Protein AF-A0A9C9EMP3-F1 (afdb_monomer)

Foldseek 3Di:
DALLDDPAAFQQDLEAEAECPPPVPPVDDVVSNVVSSNRNHHQAHKYKYADPDPVCLVVVLVVVVVCCVVVNWPDWDPPDNITITRHHDDD

Structure (mmCIF, N/CA/C/O backbone):
data_AF-A0A9C9EMP3-F1
#
_entry.id   AF-A0A9C9EMP3-F1
#
loop_
_atom_site.group_PDB
_atom_site.id
_atom_site.type_symbol
_atom_site.label_atom_id
_atom_site.label_alt_id
_atom_site.label_comp_id
_atom_site.label_asym_id
_atom_site.label_entity_id
_atom_site.label_seq_id
_atom_site.pdbx_PDB_ins_code
_atom_site.Cartn_x
_atom_site.Cartn_y
_atom_site.Cartn_z
_atom_site.occupancy
_atom_site.B_iso_or_equiv
_atom_site.auth_seq_id
_atom_site.auth_comp_id
_atom_site.auth_asym_id
_atom_site.auth_atom_id
_atom_site.pdbx_PDB_model_num
ATOM 1 N N . MET A 1 1 ? -2.044 -14.409 -11.710 1.00 58.19 1 MET A N 1
ATOM 2 C CA . MET A 1 1 ? -2.638 -13.626 -10.605 1.00 58.19 1 MET A CA 1
ATOM 3 C C . MET A 1 1 ? -2.315 -12.164 -10.870 1.00 58.19 1 MET A C 1
ATOM 5 O O . MET A 1 1 ? -1.155 -11.879 -11.132 1.00 58.19 1 MET A O 1
ATOM 9 N N . ASN A 1 2 ? -3.314 -11.279 -10.913 1.00 69.69 2 ASN A N 1
ATOM 10 C CA . ASN A 1 2 ? -3.120 -9.853 -11.183 1.00 69.69 2 ASN A CA 1
ATOM 11 C C . ASN A 1 2 ? -3.145 -9.096 -9.851 1.00 69.69 2 ASN A C 1
ATOM 13 O O . ASN A 1 2 ? -4.180 -9.051 -9.197 1.00 69.69 2 ASN A O 1
ATOM 17 N N . ALA A 1 3 ? -2.018 -8.515 -9.444 1.00 70.94 3 ALA A N 1
ATOM 18 C CA . ALA A 1 3 ? -1.933 -7.783 -8.181 1.00 70.94 3 ALA A CA 1
ATOM 19 C C . ALA A 1 3 ? -2.754 -6.474 -8.179 1.00 70.94 3 ALA A C 1
ATOM 21 O O . ALA A 1 3 ? -3.031 -5.939 -7.114 1.00 70.94 3 ALA A O 1
ATOM 22 N N . ALA A 1 4 ? -3.182 -5.989 -9.351 1.00 74.31 4 ALA A N 1
ATOM 23 C CA . ALA A 1 4 ? -4.123 -4.875 -9.494 1.00 74.31 4 ALA A CA 1
ATOM 24 C C . ALA A 1 4 ? -5.603 -5.312 -9.550 1.00 74.31 4 ALA A C 1
ATOM 26 O O . ALA A 1 4 ? -6.471 -4.467 -9.744 1.00 74.31 4 ALA A O 1
ATOM 27 N N . ALA A 1 5 ? -5.894 -6.612 -9.437 1.00 81.06 5 ALA A N 1
ATOM 28 C CA . ALA A 1 5 ? -7.251 -7.156 -9.396 1.00 81.06 5 ALA A CA 1
ATOM 29 C C . ALA A 1 5 ? -7.261 -8.457 -8.578 1.00 81.06 5 ALA A C 1
ATOM 31 O O . ALA A 1 5 ? -7.229 -9.570 -9.115 1.00 81.06 5 ALA A O 1
ATOM 32 N N . LEU A 1 6 ? -7.246 -8.305 -7.258 1.00 80.62 6 LEU A N 1
ATOM 33 C CA . LEU A 1 6 ? -7.266 -9.394 -6.298 1.00 80.62 6 LEU A CA 1
ATOM 34 C C . LEU A 1 6 ? -8.703 -9.898 -6.108 1.00 80.62 6 LEU A C 1
ATOM 36 O O . LEU A 1 6 ? -9.627 -9.126 -5.875 1.00 80.62 6 LEU A O 1
ATOM 40 N N . GLY A 1 7 ? -8.900 -11.217 -6.123 1.00 87.06 7 GLY A N 1
ATOM 41 C CA . GLY A 1 7 ? -10.213 -11.847 -5.905 1.00 87.06 7 GLY A CA 1
ATOM 42 C C . GLY A 1 7 ? -10.698 -11.842 -4.449 1.00 87.06 7 GLY A C 1
ATOM 43 O O . GLY A 1 7 ? -11.548 -12.654 -4.095 1.00 87.06 7 GLY A O 1
ATOM 44 N N . PHE A 1 8 ? -10.127 -10.992 -3.592 1.00 91.19 8 PHE A N 1
ATOM 45 C CA . PHE A 1 8 ? -10.477 -10.910 -2.175 1.00 91.19 8 PHE A CA 1
ATOM 46 C C . PHE A 1 8 ? -11.546 -9.838 -1.927 1.00 91.19 8 PHE A C 1
ATOM 48 O O . PHE A 1 8 ? -11.546 -8.816 -2.623 1.00 91.19 8 PHE A O 1
ATOM 55 N N . PRO A 1 9 ? -12.426 -10.027 -0.926 1.00 91.00 9 PRO A N 1
ATOM 56 C CA . PRO A 1 9 ? -13.358 -8.992 -0.490 1.00 91.00 9 PRO A CA 1
ATOM 57 C C . PRO A 1 9 ? -12.644 -7.724 -0.012 1.00 91.00 9 PRO A C 1
ATOM 59 O O . PRO A 1 9 ? -11.476 -7.758 0.387 1.00 91.00 9 PRO A O 1
ATOM 62 N N . ASP A 1 10 ? -13.373 -6.612 -0.009 1.00 92.50 10 ASP A N 1
ATOM 63 C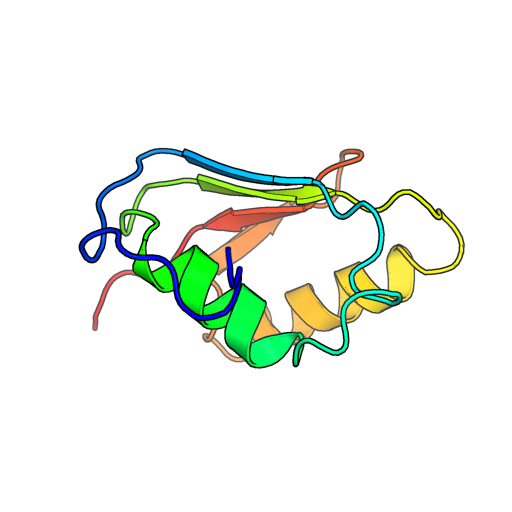 CA . ASP A 1 10 ? -12.920 -5.376 0.624 1.00 92.50 10 ASP A CA 1
ATOM 64 C C . ASP A 1 10 ? -12.653 -5.622 2.115 1.00 92.50 10 ASP A C 1
ATOM 66 O O . ASP A 1 10 ? -13.411 -6.323 2.790 1.00 92.50 10 ASP A O 1
ATOM 70 N N . ARG A 1 11 ? -11.582 -5.018 2.639 1.00 91.81 11 ARG A N 1
ATOM 71 C CA . ARG A 1 11 ? -11.241 -4.999 4.073 1.00 91.81 11 ARG A CA 1
ATOM 72 C C . ARG A 1 11 ? -11.129 -6.393 4.689 1.00 91.81 11 ARG A C 1
ATOM 74 O O . ARG A 1 11 ? -11.505 -6.614 5.840 1.00 91.81 11 ARG A O 1
ATOM 81 N N . PHE A 1 12 ? -10.612 -7.345 3.925 1.00 93.88 12 PHE A N 1
ATOM 82 C CA . PHE A 1 12 ? -10.502 -8.725 4.371 1.00 93.88 12 PHE A CA 1
ATOM 83 C C . PHE A 1 12 ? -9.295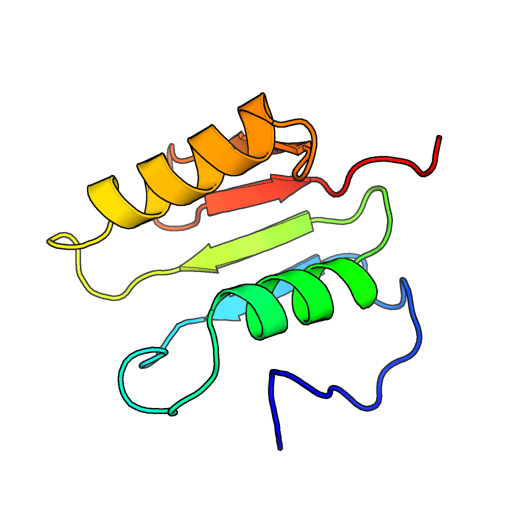 -8.951 5.292 1.00 93.88 12 PHE A C 1
ATOM 85 O O . PHE A 1 12 ? -9.403 -9.660 6.292 1.00 93.88 12 PHE A O 1
ATOM 92 N N . PHE A 1 13 ? -8.161 -8.313 5.001 1.00 93.44 13 PHE A N 1
ATOM 93 C CA . PHE A 1 13 ? -6.901 -8.567 5.695 1.00 93.44 13 PHE A CA 1
ATOM 94 C C . PHE A 1 13 ? -6.597 -7.531 6.779 1.00 93.44 13 PHE A C 1
ATOM 96 O O . PHE A 1 13 ? -6.728 -6.322 6.580 1.00 93.44 13 PHE A O 1
ATOM 103 N N . ASP A 1 14 ? -6.118 -8.015 7.924 1.00 88.94 14 ASP A N 1
ATOM 104 C CA . ASP A 1 14 ? -5.540 -7.183 8.986 1.00 88.94 14 ASP A CA 1
ATOM 105 C C . ASP A 1 14 ? -4.136 -6.675 8.621 1.00 88.94 14 ASP A C 1
ATOM 107 O O . ASP A 1 14 ? -3.717 -5.614 9.080 1.00 88.94 14 ASP A O 1
ATOM 111 N N . CYS A 1 15 ? -3.412 -7.414 7.776 1.00 88.81 15 CYS A N 1
ATOM 112 C CA . CYS A 1 15 ? -2.081 -7.055 7.306 1.00 88.81 15 CYS A CA 1
ATOM 113 C C . CYS A 1 15 ? -1.899 -7.449 5.837 1.00 88.81 15 CYS A C 1
ATOM 115 O O . CYS A 1 15 ? -2.201 -8.581 5.458 1.00 88.81 15 CYS A O 1
ATOM 117 N N . VAL A 1 16 ? -1.377 -6.528 5.028 1.00 89.56 16 VAL A N 1
ATOM 118 C CA . VAL A 1 16 ? -1.004 -6.756 3.629 1.00 89.56 16 VAL A CA 1
ATOM 119 C C . VAL A 1 16 ? 0.464 -6.393 3.457 1.00 89.56 16 VAL A C 1
ATOM 121 O O . VAL A 1 16 ? 0.905 -5.328 3.880 1.00 89.56 16 VAL A O 1
ATOM 124 N N . ILE A 1 17 ? 1.237 -7.285 2.840 1.00 85.69 17 ILE A N 1
ATOM 125 C CA . ILE A 1 17 ? 2.672 -7.087 2.621 1.00 85.69 17 ILE A CA 1
ATOM 126 C C . ILE A 1 17 ? 2.943 -7.140 1.121 1.00 85.69 17 ILE A C 1
ATOM 128 O O . ILE A 1 17 ? 2.909 -8.198 0.492 1.00 85.69 17 ILE A O 1
ATOM 132 N N . CYS A 1 18 ? 3.239 -5.983 0.546 1.00 80.62 18 CYS A N 1
ATOM 133 C CA . CYS A 1 18 ? 3.664 -5.825 -0.831 1.00 80.62 18 CYS A CA 1
ATOM 134 C C . CYS A 1 18 ? 5.180 -6.000 -0.919 1.00 80.62 18 CYS A C 1
ATOM 136 O O . CYS A 1 18 ? 5.951 -5.037 -0.858 1.00 80.62 18 CYS A O 1
ATOM 138 N N . ILE A 1 19 ? 5.598 -7.256 -1.071 1.00 75.12 19 ILE A N 1
ATOM 139 C CA . ILE A 1 19 ? 6.994 -7.617 -1.308 1.00 75.12 19 ILE A CA 1
ATOM 140 C C . ILE A 1 19 ? 7.315 -7.319 -2.776 1.00 75.12 19 ILE A C 1
ATOM 142 O O . ILE A 1 19 ? 6.971 -8.100 -3.665 1.00 75.12 19 ILE A O 1
ATOM 146 N N . GLN A 1 20 ? 7.918 -6.159 -3.054 1.00 66.88 20 GLN A N 1
ATOM 147 C CA . GLN A 1 20 ? 8.115 -5.679 -4.427 1.00 66.88 20 GLN A CA 1
ATOM 148 C C . GLN A 1 20 ? 9.283 -6.373 -5.140 1.00 66.88 20 GLN A C 1
ATOM 150 O O . GLN A 1 20 ? 10.264 -5.727 -5.497 1.00 66.88 20 GLN A O 1
ATOM 155 N N . ASN A 1 21 ? 9.185 -7.669 -5.436 1.00 55.97 21 ASN A N 1
ATOM 156 C CA . ASN A 1 21 ? 10.039 -8.265 -6.466 1.00 55.97 21 ASN A CA 1
ATOM 157 C C . ASN A 1 21 ? 9.581 -7.749 -7.844 1.00 55.97 21 ASN A C 1
ATOM 159 O O . ASN A 1 21 ? 8.858 -8.429 -8.561 1.00 55.97 21 ASN A O 1
ATOM 163 N N . GLY A 1 22 ? 9.948 -6.516 -8.202 1.00 49.75 22 GLY A N 1
ATOM 164 C CA . GLY A 1 22 ? 9.824 -6.018 -9.573 1.00 49.75 22 GLY A CA 1
ATOM 165 C C . GLY A 1 22 ? 8.467 -5.433 -9.981 1.00 49.75 22 GLY A C 1
ATOM 166 O O . GLY A 1 22 ? 7.953 -5.799 -11.031 1.00 49.75 22 GLY A O 1
ATOM 167 N N . ILE A 1 23 ? 7.945 -4.419 -9.274 1.00 51.97 23 ILE A N 1
ATOM 168 C CA . ILE A 1 23 ? 6.926 -3.508 -9.864 1.00 51.97 23 ILE A CA 1
ATOM 169 C C . ILE A 1 23 ? 7.433 -2.876 -11.182 1.00 51.97 23 ILE A C 1
ATOM 171 O O . ILE A 1 23 ? 6.647 -2.460 -12.016 1.00 51.97 23 ILE A O 1
ATOM 175 N N . ALA A 1 24 ? 8.750 -2.839 -11.406 1.00 52.19 24 ALA A N 1
ATOM 176 C CA . ALA A 1 24 ? 9.337 -2.424 -12.681 1.00 52.19 24 ALA A CA 1
ATOM 177 C C . ALA A 1 24 ? 9.268 -3.494 -13.798 1.00 52.19 24 ALA A C 1
ATOM 179 O O . ALA A 1 24 ? 9.506 -3.163 -14.952 1.00 52.19 24 ALA A O 1
ATOM 180 N N . VAL A 1 25 ? 8.994 -4.764 -13.472 1.00 48.53 25 VAL A N 1
ATOM 181 C CA . VAL A 1 25 ? 8.980 -5.898 -14.425 1.00 48.53 25 VAL A CA 1
ATOM 182 C C . VAL A 1 25 ? 7.554 -6.306 -14.787 1.00 48.53 25 VAL A C 1
ATOM 184 O O . VAL A 1 25 ? 7.285 -6.716 -15.913 1.00 48.53 25 VAL A O 1
ATOM 187 N N . PHE A 1 26 ? 6.628 -6.181 -13.841 1.00 52.84 26 PHE A N 1
ATOM 188 C CA . PHE A 1 26 ? 5.209 -6.368 -14.094 1.00 52.84 26 PHE A CA 1
ATOM 189 C C . PHE A 1 26 ? 4.638 -5.000 -14.430 1.00 52.84 26 PHE A C 1
ATOM 191 O O . PHE A 1 26 ? 4.564 -4.165 -13.539 1.00 52.84 26 PHE A O 1
ATOM 198 N N . ASP A 1 27 ? 4.289 -4.784 -15.698 1.00 59.19 27 ASP A N 1
ATOM 199 C CA . ASP A 1 27 ? 3.710 -3.575 -16.313 1.00 59.19 27 ASP A CA 1
ATOM 200 C C . ASP A 1 27 ? 2.358 -3.164 -15.677 1.00 59.19 27 ASP A C 1
ATOM 202 O O . ASP A 1 27 ? 1.302 -3.106 -16.303 1.00 59.19 27 ASP A O 1
ATOM 206 N N . VAL A 1 28 ? 2.365 -2.988 -14.359 1.00 65.81 28 VAL A N 1
ATOM 207 C CA . VAL A 1 28 ? 1.219 -2.782 -13.488 1.00 65.81 28 VAL A CA 1
ATOM 208 C C . VAL A 1 28 ? 1.323 -1.372 -12.948 1.00 65.81 28 VAL A C 1
ATOM 210 O O . VAL A 1 28 ? 2.277 -1.006 -12.264 1.00 65.81 28 VAL A O 1
ATOM 213 N N . GLU A 1 29 ? 0.298 -0.582 -13.243 1.00 73.88 29 GLU A N 1
ATOM 214 C CA . GLU A 1 29 ? 0.190 0.806 -12.819 1.00 73.88 29 GLU A CA 1
ATOM 215 C C . GLU A 1 29 ? 0.318 0.920 -11.281 1.00 73.88 29 GLU A C 1
ATOM 217 O O . GLU A 1 29 ? -0.550 0.411 -10.559 1.00 73.88 29 GLU A O 1
ATOM 222 N N . PRO A 1 30 ? 1.355 1.601 -10.745 1.00 75.06 30 PRO A N 1
ATOM 223 C CA . PRO A 1 30 ? 1.627 1.646 -9.304 1.00 75.06 30 PRO A CA 1
ATOM 224 C C . PRO A 1 30 ? 0.447 2.149 -8.469 1.00 75.06 30 PRO A C 1
ATOM 226 O O . PRO A 1 30 ? 0.209 1.671 -7.360 1.00 75.06 30 PRO A O 1
ATOM 229 N N . LYS A 1 31 ? -0.335 3.081 -9.027 1.00 77.31 31 LYS A N 1
ATOM 230 C CA . LYS A 1 31 ? -1.544 3.611 -8.394 1.00 77.31 31 LYS A CA 1
ATOM 231 C C . LYS A 1 31 ? -2.612 2.533 -8.205 1.00 77.31 31 LYS A C 1
ATOM 233 O O . LYS A 1 31 ? -3.186 2.453 -7.124 1.00 77.31 31 LYS A O 1
ATOM 238 N N . LYS A 1 32 ? -2.847 1.684 -9.212 1.00 82.06 32 LYS A N 1
ATOM 239 C CA . LYS A 1 32 ? -3.826 0.590 -9.119 1.00 82.06 32 LYS A CA 1
ATOM 240 C C . LYS A 1 32 ? -3.401 -0.455 -8.104 1.00 82.06 32 LYS A C 1
ATOM 242 O O . LYS A 1 32 ? -4.227 -0.900 -7.320 1.00 82.06 32 LYS A O 1
ATOM 247 N N . LEU A 1 33 ? -2.114 -0.801 -8.074 1.00 82.25 33 LEU A N 1
ATOM 248 C CA . LEU A 1 33 ? -1.590 -1.723 -7.070 1.00 82.25 33 LEU A CA 1
ATOM 249 C C . LEU A 1 33 ? -1.788 -1.176 -5.652 1.00 82.25 33 LEU A C 1
ATOM 251 O O . LEU A 1 33 ? -2.230 -1.908 -4.769 1.00 82.25 33 LEU A O 1
ATOM 255 N N . LEU A 1 34 ? -1.479 0.104 -5.434 1.00 82.50 34 LEU A N 1
ATOM 256 C CA . LEU A 1 34 ? -1.678 0.751 -4.141 1.00 82.50 34 LEU A CA 1
ATOM 257 C C . LEU A 1 34 ? -3.158 0.762 -3.743 1.00 82.50 34 LEU A C 1
ATOM 259 O O . LEU A 1 34 ? -3.488 0.350 -2.636 1.00 82.50 34 LEU A O 1
ATOM 263 N N . GLN A 1 35 ? -4.044 1.184 -4.647 1.00 86.44 35 GLN A N 1
ATOM 264 C CA . GLN A 1 35 ? -5.487 1.214 -4.402 1.00 86.44 35 GLN A CA 1
ATOM 265 C C . GLN A 1 35 ? -6.036 -0.171 -4.065 1.00 86.44 35 GLN A C 1
ATOM 267 O O . GLN A 1 35 ? -6.787 -0.314 -3.106 1.00 86.44 35 GLN A O 1
ATOM 272 N N . GLU A 1 36 ? -5.617 -1.191 -4.807 1.00 89.94 36 GLU A N 1
ATOM 273 C CA . GLU A 1 36 ? -6.061 -2.562 -4.584 1.00 89.94 36 GLU A CA 1
ATOM 274 C C . GLU A 1 36 ? -5.541 -3.122 -3.256 1.00 89.94 36 GLU A C 1
ATOM 276 O O . GLU A 1 36 ? -6.274 -3.781 -2.519 1.00 89.94 36 GLU A O 1
ATOM 281 N N . SER A 1 37 ? -4.300 -2.786 -2.899 1.00 88.88 37 SER A N 1
ATOM 282 C CA . SER A 1 37 ? -3.709 -3.157 -1.612 1.00 88.88 37 SER A CA 1
ATOM 283 C C . SER A 1 37 ? -4.436 -2.483 -0.444 1.00 88.88 37 SER A C 1
ATOM 285 O O . SER A 1 37 ? -4.693 -3.125 0.572 1.00 88.88 37 SER A O 1
ATOM 287 N N . ILE A 1 38 ? -4.830 -1.215 -0.592 1.00 88.50 38 ILE A N 1
ATOM 288 C CA . ILE A 1 38 ? -5.642 -0.498 0.401 1.00 88.50 38 ILE A CA 1
ATOM 289 C C . ILE A 1 38 ? -7.038 -1.113 0.496 1.00 88.50 38 ILE A C 1
ATOM 291 O O . ILE A 1 38 ? -7.491 -1.379 1.603 1.00 88.50 38 ILE A O 1
ATOM 295 N N . ARG A 1 39 ? -7.695 -1.399 -0.639 1.00 92.31 39 ARG A N 1
ATOM 296 C CA . ARG A 1 39 ? -9.055 -1.961 -0.694 1.00 92.31 39 ARG A CA 1
ATOM 297 C C . ARG A 1 39 ? -9.179 -3.233 0.134 1.00 92.31 39 ARG A C 1
ATOM 299 O O . ARG A 1 39 ? -10.135 -3.382 0.891 1.00 92.31 39 ARG A O 1
ATOM 306 N N . VAL A 1 40 ? -8.221 -4.149 0.005 1.00 93.19 40 VAL A N 1
ATOM 307 C CA . VAL A 1 40 ? -8.250 -5.430 0.727 1.00 93.19 40 VAL A CA 1
ATOM 308 C C . VAL A 1 40 ? -7.746 -5.319 2.173 1.00 93.19 40 VAL A C 1
ATOM 310 O O . VAL A 1 40 ? -7.955 -6.250 2.952 1.00 93.19 40 VAL A O 1
ATOM 313 N N . THR A 1 41 ? -7.129 -4.195 2.559 1.00 92.00 41 THR A N 1
ATOM 314 C CA . THR A 1 41 ? -6.678 -3.924 3.934 1.00 92.00 41 THR A CA 1
ATOM 315 C C . THR A 1 41 ? -7.813 -3.301 4.750 1.00 92.00 41 THR A C 1
ATOM 317 O O . THR A 1 41 ? -8.521 -2.406 4.298 1.00 92.00 41 THR A O 1
A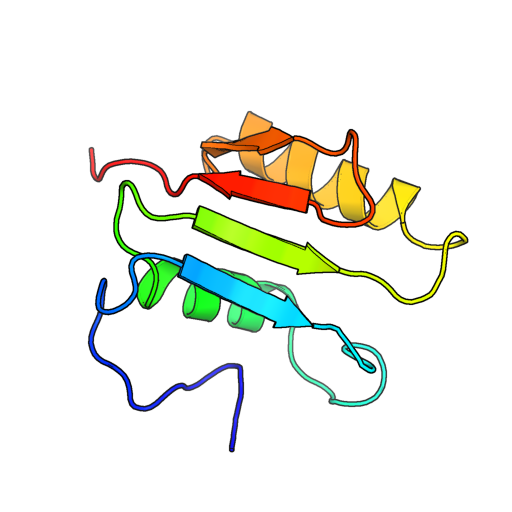TOM 320 N N . LYS A 1 42 ? -8.013 -3.759 5.987 1.00 90.88 42 LYS A N 1
ATOM 321 C CA . LYS A 1 42 ? -8.970 -3.132 6.917 1.00 90.88 42 LYS A CA 1
ATOM 322 C C . LYS A 1 42 ? -8.580 -1.678 7.217 1.00 90.88 42 LYS A C 1
ATOM 324 O O . LYS A 1 42 ? -7.400 -1.361 7.253 1.00 90.88 42 LYS A O 1
ATOM 329 N N . ILE A 1 43 ? -9.550 -0.826 7.571 1.00 81.81 43 ILE A N 1
ATOM 330 C CA . ILE A 1 43 ? -9.326 0.588 7.966 1.00 81.81 43 ILE A CA 1
ATOM 331 C C . ILE A 1 43 ? -8.244 0.743 9.052 1.00 81.81 43 ILE A C 1
ATOM 333 O O . ILE A 1 43 ? -7.490 1.704 9.060 1.00 81.81 43 ILE A O 1
ATOM 337 N N . ARG A 1 44 ? -8.149 -0.216 9.979 1.00 81.69 44 ARG A N 1
ATOM 338 C CA . ARG A 1 44 ? -7.133 -0.240 11.050 1.00 81.69 44 ARG A CA 1
ATOM 339 C C . ARG A 1 44 ? -6.058 -1.304 10.826 1.00 81.69 44 ARG A C 1
ATOM 341 O O . ARG A 1 44 ? -5.292 -1.611 11.736 1.00 81.69 44 ARG A O 1
ATOM 348 N N . GLY A 1 45 ? -6.072 -1.915 9.647 1.00 84.69 45 GLY A N 1
ATOM 349 C CA . GLY A 1 45 ? -5.064 -2.858 9.210 1.00 84.69 45 GLY A CA 1
ATOM 350 C C . GLY A 1 45 ? -3.778 -2.139 8.832 1.00 84.69 45 GLY A C 1
ATOM 351 O O . GLY A 1 45 ? -3.691 -0.912 8.845 1.00 84.69 45 GLY A O 1
ATOM 352 N N . THR A 1 46 ? -2.754 -2.919 8.522 1.00 85.62 46 THR A N 1
ATOM 353 C CA . THR A 1 46 ? -1.441 -2.384 8.170 1.00 85.62 46 THR A CA 1
ATOM 354 C C . THR A 1 46 ? -1.026 -2.849 6.786 1.00 85.62 46 THR A C 1
ATOM 356 O O . THR A 1 46 ? -1.072 -4.040 6.488 1.00 85.62 46 THR A O 1
ATOM 359 N N . LEU A 1 47 ? -0.587 -1.910 5.955 1.00 86.38 47 LEU A N 1
ATOM 360 C CA . LEU A 1 47 ? -0.012 -2.190 4.649 1.00 86.38 47 LEU A CA 1
ATOM 361 C C . LEU A 1 47 ? 1.492 -1.911 4.691 1.00 86.38 47 LEU A C 1
ATOM 363 O O . LEU A 1 47 ? 1.912 -0.832 5.103 1.00 86.38 47 LEU A O 1
ATOM 367 N N . PHE A 1 48 ? 2.301 -2.877 4.268 1.00 82.88 48 PHE A N 1
ATOM 368 C CA . PHE A 1 48 ? 3.753 -2.748 4.184 1.00 82.88 48 PHE A CA 1
ATOM 369 C C . PHE A 1 48 ? 4.210 -2.813 2.733 1.00 82.88 48 PHE A C 1
ATOM 371 O O . PHE A 1 48 ? 3.897 -3.773 2.034 1.00 82.88 48 PHE A O 1
ATOM 378 N N . PHE A 1 49 ? 5.016 -1.849 2.297 1.00 77.75 49 PHE A N 1
ATOM 379 C CA . PHE A 1 49 ? 5.734 -1.926 1.023 1.00 77.75 49 PHE A CA 1
ATOM 380 C C . PHE A 1 49 ? 7.229 -2.089 1.262 1.00 77.75 49 PHE A C 1
ATOM 382 O O . PHE A 1 49 ? 7.808 -1.283 1.983 1.00 77.75 49 PHE A O 1
ATOM 389 N N . SER A 1 50 ? 7.857 -3.082 0.628 1.00 72.62 50 SER A N 1
ATOM 390 C CA . SER A 1 50 ? 9.322 -3.184 0.560 1.00 72.62 50 SER A CA 1
ATOM 391 C C . SER A 1 50 ? 9.858 -2.745 -0.801 1.00 72.62 50 SER A C 1
ATOM 393 O O . SER A 1 50 ? 9.133 -2.756 -1.791 1.00 72.62 50 SER A O 1
ATOM 395 N N . SER A 1 51 ? 11.140 -2.387 -0.867 1.00 66.06 51 SER A N 1
ATOM 396 C CA . SER A 1 51 ? 11.899 -2.203 -2.111 1.00 66.06 51 SER A CA 1
ATOM 397 C C . SER A 1 51 ? 13.203 -2.995 -2.020 1.00 66.06 51 SER A C 1
ATOM 399 O O . SER A 1 51 ? 13.795 -3.078 -0.951 1.00 66.06 51 SER A O 1
ATOM 401 N N . TYR A 1 52 ? 13.665 -3.557 -3.139 1.00 64.12 52 TYR A N 1
ATOM 402 C CA . TYR A 1 52 ? 14.951 -4.272 -3.224 1.00 64.12 52 TYR A CA 1
ATOM 403 C C . TYR A 1 52 ? 16.122 -3.366 -3.627 1.00 64.12 52 TYR A C 1
ATOM 405 O O . TYR A 1 52 ? 17.249 -3.834 -3.754 1.00 64.12 52 TYR A O 1
ATOM 413 N N . SER A 1 53 ? 15.861 -2.085 -3.892 1.00 62.69 53 SER A N 1
ATOM 414 C CA . SER A 1 53 ? 16.877 -1.138 -4.341 1.00 62.69 53 SER A CA 1
ATOM 415 C C . SER A 1 53 ? 16.837 0.120 -3.490 1.00 62.69 53 SER A C 1
ATOM 417 O O . SER A 1 53 ? 15.889 0.903 -3.584 1.00 62.69 53 SER A O 1
ATOM 419 N N . ASP A 1 54 ? 17.917 0.345 -2.747 1.00 61.34 54 ASP A N 1
ATOM 420 C CA . ASP A 1 54 ? 18.132 1.553 -1.944 1.00 61.34 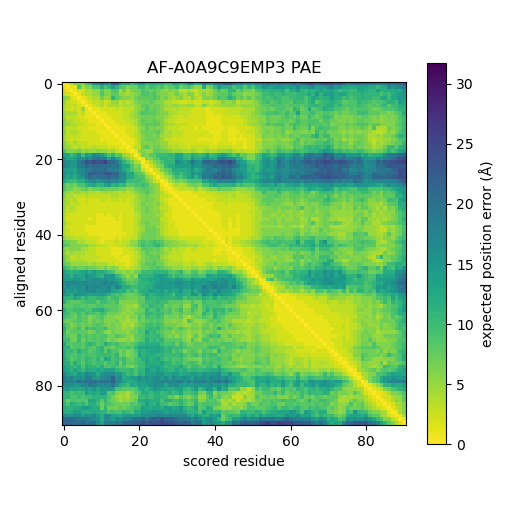54 ASP A CA 1
ATOM 421 C C . ASP A 1 54 ? 18.101 2.816 -2.818 1.00 61.34 54 ASP A C 1
ATOM 423 O O . ASP A 1 54 ? 17.556 3.842 -2.428 1.00 61.34 54 ASP A O 1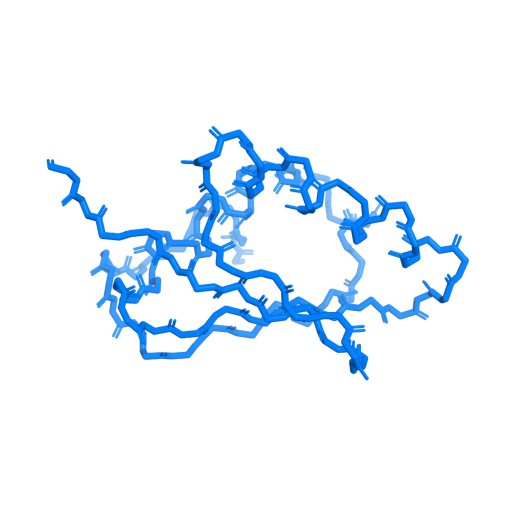
ATOM 427 N N . LYS A 1 55 ? 18.573 2.718 -4.070 1.00 65.56 55 LYS A N 1
ATOM 428 C CA . LYS A 1 55 ? 18.671 3.849 -5.014 1.00 65.56 55 LYS A CA 1
ATOM 429 C C . LYS A 1 55 ? 17.337 4.494 -5.401 1.00 65.56 55 LYS A C 1
ATOM 431 O O . LYS A 1 55 ? 17.341 5.595 -5.930 1.00 65.56 55 LYS A O 1
ATOM 436 N N . ILE A 1 56 ? 16.222 3.793 -5.206 1.00 63.84 56 ILE A N 1
ATOM 437 C CA . ILE A 1 56 ? 14.872 4.263 -5.569 1.00 63.84 56 ILE A CA 1
ATOM 438 C C . ILE A 1 56 ? 13.970 4.392 -4.339 1.00 63.84 56 ILE A C 1
ATOM 440 O O . ILE A 1 56 ? 12.780 4.681 -4.468 1.00 63.84 56 ILE A O 1
ATOM 444 N N . TRP A 1 57 ? 14.506 4.104 -3.151 1.00 68.94 57 TRP A N 1
ATOM 445 C CA . TRP A 1 57 ? 13.728 4.06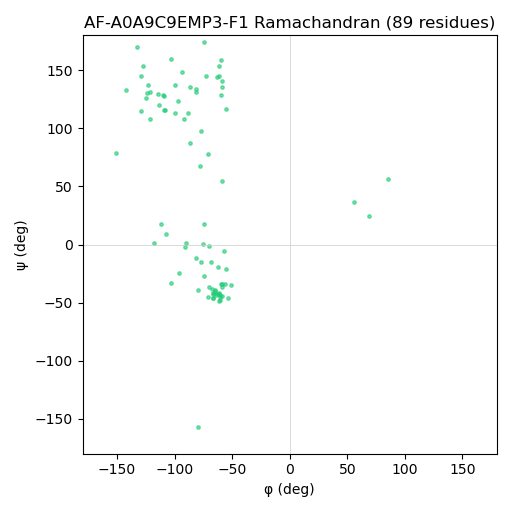1 -1.923 1.00 68.94 57 TRP A CA 1
ATOM 446 C C . TRP A 1 57 ? 13.291 5.455 -1.488 1.00 68.94 57 TRP A C 1
ATOM 448 O O . TRP A 1 57 ? 12.109 5.656 -1.224 1.00 68.94 57 TRP A O 1
ATOM 458 N N . ASP A 1 58 ? 14.204 6.425 -1.521 1.00 73.62 58 ASP A N 1
AT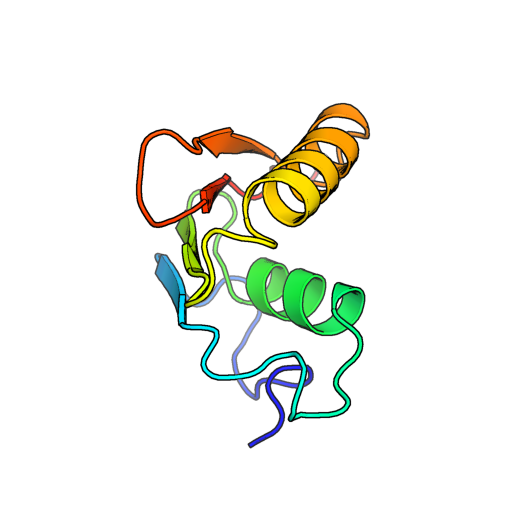OM 459 C CA . ASP A 1 58 ? 13.918 7.802 -1.110 1.00 73.62 58 ASP A CA 1
ATOM 460 C C . ASP A 1 58 ? 12.846 8.456 -1.991 1.00 73.62 58 ASP A C 1
ATOM 462 O O . ASP A 1 58 ? 11.913 9.078 -1.480 1.00 73.62 58 ASP A O 1
ATOM 466 N N . GLU A 1 59 ? 12.910 8.252 -3.310 1.00 73.69 59 GLU A N 1
ATOM 467 C CA . GLU A 1 59 ? 11.901 8.757 -4.249 1.00 73.69 59 GLU A CA 1
ATOM 468 C C . GLU A 1 59 ? 10.526 8.113 -4.019 1.00 73.69 59 GLU A C 1
ATOM 470 O O . GLU A 1 59 ? 9.505 8.806 -4.020 1.00 73.69 59 GLU A O 1
ATOM 475 N N . ARG A 1 60 ? 10.476 6.796 -3.768 1.00 73.75 60 ARG A N 1
ATOM 476 C CA . ARG A 1 60 ? 9.219 6.099 -3.442 1.00 73.75 60 ARG A CA 1
ATOM 477 C C . ARG A 1 60 ? 8.654 6.551 -2.103 1.00 73.75 60 ARG A C 1
ATOM 479 O O . ARG A 1 60 ? 7.450 6.772 -2.001 1.00 73.75 60 ARG A O 1
ATOM 486 N N . LEU A 1 61 ? 9.502 6.699 -1.089 1.00 76.00 61 LEU A N 1
ATOM 487 C CA . LEU A 1 61 ? 9.092 7.182 0.222 1.00 76.00 61 LEU A CA 1
ATOM 488 C C . LEU A 1 61 ? 8.527 8.600 0.111 1.00 76.00 61 LEU A C 1
ATOM 490 O O . LEU A 1 61 ? 7.480 8.886 0.687 1.00 76.00 61 LEU A O 1
ATOM 494 N N . ASN A 1 62 ? 9.170 9.465 -0.677 1.00 81.31 62 ASN A N 1
ATOM 495 C CA . ASN A 1 62 ? 8.668 10.804 -0.958 1.00 81.31 62 ASN A CA 1
ATOM 496 C C . ASN A 1 62 ? 7.303 10.768 -1.663 1.00 81.31 62 ASN A C 1
ATOM 498 O O . ASN A 1 62 ? 6.392 11.499 -1.287 1.00 81.31 62 ASN A O 1
ATOM 502 N N . TRP A 1 63 ? 7.116 9.865 -2.629 1.00 79.31 63 TRP A N 1
ATOM 503 C CA . TRP A 1 63 ? 5.823 9.680 -3.287 1.00 79.31 63 TRP A CA 1
ATOM 504 C C . TRP A 1 63 ? 4.714 9.253 -2.310 1.00 79.31 63 TRP A C 1
ATOM 506 O O . TRP A 1 63 ? 3.621 9.815 -2.354 1.00 79.31 63 TRP A O 1
ATOM 516 N N . PHE A 1 64 ? 4.983 8.317 -1.391 1.00 79.25 64 PHE A N 1
ATOM 517 C CA . PHE A 1 64 ? 4.015 7.928 -0.355 1.00 79.25 64 PHE A CA 1
ATOM 518 C C . PHE A 1 64 ? 3.713 9.068 0.625 1.00 79.25 64 PHE A C 1
ATOM 520 O O . PHE A 1 64 ? 2.555 9.261 0.995 1.00 79.25 64 PHE A O 1
ATOM 527 N N . LYS A 1 65 ? 4.726 9.853 1.010 1.00 81.62 65 LYS A N 1
ATOM 528 C CA . LYS A 1 65 ? 4.553 11.030 1.876 1.00 81.62 65 LYS A CA 1
ATOM 529 C C . LYS A 1 65 ? 3.630 12.068 1.242 1.00 81.62 65 LYS A C 1
ATOM 531 O O . LYS A 1 65 ? 2.670 12.472 1.884 1.00 81.62 65 LYS A O 1
ATOM 536 N N . LEU A 1 66 ? 3.837 12.405 -0.033 1.00 84.19 66 LEU A N 1
ATOM 537 C CA . LEU A 1 66 ? 2.977 13.350 -0.759 1.00 84.19 66 LEU A CA 1
ATOM 538 C C . LEU A 1 66 ? 1.511 12.889 -0.816 1.00 84.19 66 LEU A C 1
ATOM 540 O O . LEU A 1 66 ? 0.592 13.696 -0.721 1.00 84.19 66 LEU A O 1
ATOM 544 N N . GLN A 1 67 ? 1.273 11.583 -0.952 1.00 75.88 67 GLN A N 1
ATOM 545 C CA . GLN A 1 67 ? -0.080 11.013 -0.933 1.00 75.88 67 GLN A CA 1
ATOM 546 C C . GLN A 1 67 ? -0.710 11.082 0.469 1.00 75.88 67 GLN A C 1
ATOM 548 O O . GLN A 1 67 ? -1.911 11.311 0.596 1.00 75.88 67 GLN A O 1
ATOM 553 N N . SER A 1 68 ? 0.091 10.900 1.522 1.00 80.38 68 SER A N 1
ATOM 554 C CA . SER A 1 68 ? -0.348 11.055 2.914 1.00 80.38 68 SER A CA 1
ATOM 555 C C . SER A 1 68 ? -0.706 12.509 3.236 1.00 80.38 68 SER A C 1
ATOM 557 O O . SER A 1 68 ? -1.793 12.779 3.738 1.00 80.38 68 SER A O 1
ATOM 559 N N . GLU A 1 69 ? 0.140 13.462 2.835 1.00 82.38 69 GLU A N 1
ATOM 560 C CA . GLU A 1 69 ? -0.119 14.906 2.954 1.00 82.38 69 GLU A CA 1
ATOM 561 C C . GLU A 1 69 ? -1.380 15.339 2.193 1.00 82.38 69 GLU A C 1
ATOM 563 O O . GLU A 1 69 ? -2.121 16.207 2.652 1.00 82.38 69 GLU A O 1
ATOM 568 N N . ALA A 1 70 ? -1.663 14.699 1.056 1.00 83.31 70 ALA A N 1
ATOM 569 C CA . ALA A 1 70 ? -2.886 14.912 0.288 1.00 83.31 70 ALA A CA 1
ATOM 570 C C . ALA A 1 70 ? -4.138 14.252 0.908 1.00 83.31 70 ALA A C 1
ATOM 572 O O . ALA A 1 70 ? -5.218 14.345 0.325 1.00 83.31 70 ALA A O 1
ATOM 573 N N . GLY A 1 71 ? -4.016 13.567 2.051 1.00 77.06 71 GLY A N 1
ATOM 574 C CA . GLY A 1 71 ? -5.126 12.869 2.704 1.00 77.06 71 GLY A CA 1
ATOM 575 C C . GLY A 1 71 ? -5.616 11.642 1.933 1.00 77.06 71 GLY A C 1
ATOM 576 O O . GLY A 1 71 ? -6.774 11.259 2.060 1.00 77.06 71 GLY A O 1
ATOM 577 N N . LEU A 1 72 ? -4.761 11.040 1.102 1.00 71.56 72 LEU A N 1
ATOM 578 C CA . LEU A 1 72 ? -5.076 9.827 0.337 1.00 71.56 72 LEU A CA 1
ATOM 579 C C . LEU A 1 72 ? -4.581 8.562 1.044 1.00 71.56 72 LEU A C 1
ATOM 581 O O . LEU A 1 72 ? -5.117 7.477 0.821 1.00 71.56 72 LEU A O 1
ATOM 585 N N . LEU A 1 73 ? -3.567 8.705 1.897 1.00 75.88 73 LEU A N 1
ATOM 586 C CA . LEU A 1 73 ? -2.999 7.658 2.741 1.00 75.88 73 LEU A CA 1
ATOM 587 C C . LEU A 1 73 ? -2.963 8.143 4.189 1.00 75.88 73 LEU A C 1
ATOM 589 O O . LEU A 1 73 ? -2.876 9.342 4.437 1.00 75.88 73 LEU A O 1
ATOM 593 N N . GLY A 1 74 ? -3.003 7.226 5.153 1.00 74.44 74 GLY A N 1
ATOM 594 C CA . GLY A 1 74 ? -2.728 7.581 6.543 1.00 74.44 74 GLY A CA 1
ATOM 595 C C . GLY A 1 74 ? -1.231 7.697 6.808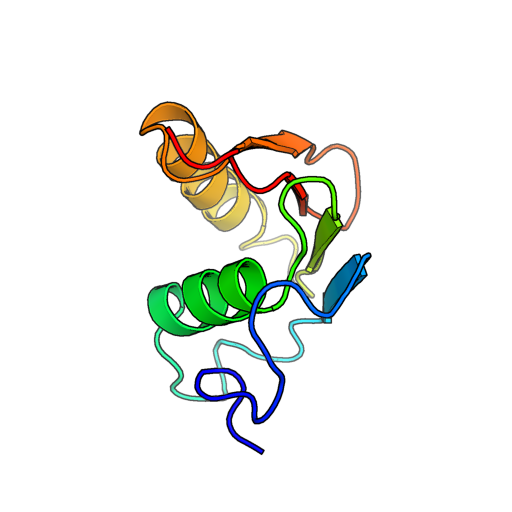 1.00 74.44 74 GLY A C 1
ATOM 596 O O . GLY A 1 74 ? -0.432 7.934 5.899 1.00 74.44 74 GLY A O 1
ATOM 597 N N . GLU A 1 75 ? -0.856 7.544 8.074 1.00 78.31 75 GLU A N 1
ATOM 598 C CA . GLU A 1 75 ? 0.513 7.753 8.542 1.00 78.31 75 GLU A CA 1
ATOM 599 C C . GLU A 1 75 ? 1.520 6.841 7.828 1.00 78.31 75 GLU A C 1
ATOM 601 O O . GLU A 1 75 ? 1.277 5.639 7.656 1.00 78.31 75 GLU A O 1
ATOM 606 N N . ILE A 1 76 ? 2.647 7.446 7.441 1.00 75.81 76 ILE A N 1
ATOM 607 C CA . ILE A 1 76 ? 3.770 6.799 6.768 1.00 75.81 76 ILE A CA 1
ATOM 608 C C . ILE A 1 76 ? 4.952 6.700 7.733 1.00 75.81 76 ILE A C 1
ATOM 610 O O . ILE A 1 76 ? 5.539 7.719 8.093 1.00 75.81 76 ILE A O 1
ATOM 614 N N . ASP A 1 77 ? 5.348 5.477 8.088 1.00 75.00 77 ASP A N 1
ATOM 615 C CA . ASP A 1 77 ? 6.592 5.212 8.825 1.00 75.00 77 ASP A CA 1
ATOM 616 C C . ASP A 1 77 ? 7.610 4.535 7.897 1.00 75.00 77 ASP A C 1
ATOM 618 O O . ASP A 1 77 ? 7.373 3.436 7.388 1.00 75.00 77 ASP A O 1
ATOM 622 N N . GLY A 1 78 ? 8.723 5.233 7.649 1.00 63.69 78 GLY A N 1
ATOM 623 C CA . GLY A 1 78 ? 9.827 4.810 6.783 1.00 63.69 78 GLY A CA 1
ATOM 624 C C . GLY A 1 78 ? 11.128 4.520 7.535 1.00 63.69 78 GLY A C 1
ATOM 625 O O . GLY A 1 78 ? 12.186 4.508 6.916 1.00 63.69 78 GLY A O 1
ATOM 626 N N . SER A 1 79 ? 11.077 4.322 8.857 1.00 62.00 79 SER A N 1
ATOM 627 C CA . SER A 1 79 ? 12.251 4.016 9.695 1.00 62.00 79 SER A CA 1
ATOM 628 C C . SER A 1 79 ? 12.848 2.612 9.467 1.00 62.00 79 SER A C 1
ATOM 630 O O . SER A 1 79 ? 13.854 2.253 10.078 1.00 62.00 79 SER A O 1
ATOM 632 N N . SER A 1 80 ? 12.247 1.815 8.577 1.00 57.41 80 SER A N 1
ATOM 633 C CA . SER A 1 80 ? 12.562 0.410 8.306 1.00 57.41 80 SER A CA 1
ATOM 634 C C . SER A 1 80 ? 12.679 0.143 6.795 1.00 57.41 80 SER A C 1
ATOM 636 O O . SER A 1 80 ? 12.266 0.957 5.973 1.00 57.41 80 SER A O 1
ATOM 638 N N . LEU A 1 81 ? 13.166 -1.048 6.420 1.00 52.31 81 LEU A N 1
ATOM 639 C CA . LEU A 1 81 ? 13.124 -1.616 5.053 1.00 52.31 81 LEU A CA 1
ATOM 640 C C . LEU A 1 81 ? 11.701 -1.723 4.463 1.00 52.31 81 LEU A C 1
ATOM 642 O O . LEU A 1 81 ? 11.525 -2.105 3.303 1.00 52.31 81 LEU A O 1
ATOM 646 N N . PHE A 1 82 ? 10.688 -1.417 5.273 1.00 56.19 82 PHE A N 1
ATOM 647 C CA . PHE A 1 82 ? 9.290 -1.381 4.900 1.00 56.19 82 PHE A CA 1
ATOM 648 C C . PHE A 1 82 ? 8.695 -0.009 5.200 1.00 56.19 82 PHE A C 1
ATOM 650 O O . PHE A 1 82 ? 8.900 0.547 6.276 1.00 56.19 82 PHE A O 1
ATOM 657 N N . CYS A 1 83 ? 7.893 0.488 4.265 1.00 63.81 83 CYS A N 1
ATOM 658 C CA . CYS A 1 83 ? 7.042 1.651 4.449 1.00 63.81 83 CYS A CA 1
ATOM 659 C C . CYS A 1 83 ? 5.706 1.158 5.002 1.00 63.81 83 CYS A C 1
ATOM 661 O O . CYS A 1 83 ? 4.981 0.442 4.302 1.00 63.81 83 CYS A O 1
ATOM 663 N N . LYS A 1 84 ? 5.398 1.511 6.252 1.00 71.94 84 LYS A N 1
ATOM 664 C CA . LYS A 1 84 ? 4.102 1.222 6.871 1.00 71.94 84 LYS A CA 1
ATOM 665 C C . LYS A 1 84 ? 3.089 2.273 6.432 1.00 71.94 84 LYS A C 1
ATOM 667 O O . LYS A 1 84 ? 3.377 3.458 6.528 1.00 71.94 84 LYS A O 1
ATOM 672 N N . ILE A 1 85 ? 1.915 1.833 5.992 1.00 72.25 85 ILE A N 1
ATOM 673 C CA . ILE A 1 85 ? 0.791 2.687 5.613 1.00 72.25 85 ILE A CA 1
ATOM 674 C C . ILE A 1 85 ? -0.431 2.251 6.413 1.00 72.25 85 ILE A C 1
ATOM 676 O O . ILE A 1 85 ? -0.813 1.076 6.392 1.00 72.25 85 ILE A O 1
ATOM 680 N N . THR A 1 86 ? -1.051 3.203 7.102 1.00 71.69 86 THR A N 1
ATOM 681 C CA . THR A 1 86 ? -2.344 2.992 7.764 1.00 71.69 86 THR A CA 1
ATOM 682 C C . THR A 1 86 ? -3.450 3.505 6.839 1.00 71.69 86 THR A C 1
ATOM 684 O O . THR A 1 86 ? -3.381 4.662 6.431 1.00 71.69 86 THR A O 1
ATOM 687 N N . PRO A 1 87 ? -4.449 2.700 6.446 1.00 68.62 87 PRO A N 1
ATOM 688 C CA . PRO A 1 87 ? -5.576 3.205 5.666 1.00 68.62 87 PRO A CA 1
ATOM 689 C C . PRO A 1 87 ? -6.363 4.271 6.440 1.00 68.62 87 PRO A C 1
ATOM 691 O O . PRO A 1 87 ? -6.490 4.197 7.662 1.00 68.62 87 PRO A O 1
ATOM 694 N N . LEU A 1 88 ? -6.890 5.274 5.737 1.00 67.56 88 LEU A N 1
ATOM 695 C CA . LEU A 1 88 ? -7.756 6.270 6.363 1.00 67.56 88 LEU A CA 1
ATOM 696 C C . LEU A 1 88 ? -9.132 5.656 6.675 1.00 67.56 88 LEU A C 1
ATOM 698 O O . LEU A 1 88 ? -9.611 4.815 5.908 1.00 67.56 88 LEU A O 1
ATOM 702 N N . PRO A 1 89 ? -9.777 6.046 7.788 1.00 63.03 89 PRO A N 1
ATOM 703 C CA . PRO A 1 89 ? -11.186 5.744 7.994 1.00 63.03 89 PRO A CA 1
ATOM 704 C C . PRO A 1 89 ? -12.031 6.438 6.924 1.00 63.03 89 PRO A C 1
ATOM 706 O O . PRO A 1 89 ? -11.708 7.553 6.514 1.00 63.03 89 PRO A O 1
ATOM 709 N N . ASP A 1 90 ? -13.110 5.783 6.487 1.00 61.59 90 ASP A N 1
ATOM 710 C CA . ASP A 1 90 ? -14.105 6.458 5.654 1.00 61.59 90 ASP A CA 1
ATOM 711 C C . ASP A 1 90 ? -14.665 7.649 6.442 1.00 61.59 90 ASP A C 1
ATOM 713 O O . ASP A 1 90 ? -15.059 7.496 7.603 1.00 61.59 90 ASP A O 1
ATOM 717 N N . SER A 1 91 ? -14.651 8.820 5.808 1.00 55.22 91 SER A N 1
ATOM 718 C CA . SER A 1 91 ? -15.337 10.036 6.254 1.00 55.22 91 SER A CA 1
ATOM 719 C C . SER A 1 91 ? -16.849 9.863 6.254 1.00 55.22 91 SER A C 1
ATOM 721 O O . SER A 1 91 ? -17.350 9.382 5.209 1.00 55.22 91 SER A O 1
#

Secondary structure (DSSP, 8-state):
-BTTB-SSPTT-EEEEEE--S-TTTS---HHHHHHHHHHHEEEEEEEEEE-S-GGGHHHHHHHHHHHHHTTSS--EE-SSSEEEEPPPPP-

Mean predicted aligned error: 8.08 Å

Solvent-accessible surface area (backbone atoms only — not comparable to full-atom values): 5281 Å² total; per-residue (Å²): 138,51,74,64,62,65,96,65,58,73,43,68,31,62,64,43,76,47,75,44,86,42,68,89,73,46,97,55,60,67,66,47,34,51,52,42,54,50,45,31,27,21,53,87,17,42,37,33,42,39,68,88,47,77,93,54,40,64,64,50,52,48,53,53,49,55,37,24,76,70,70,76,37,31,63,75,46,67,95,52,81,37,39,38,37,31,44,59,72,87,129

Organism: NCBI:txid20521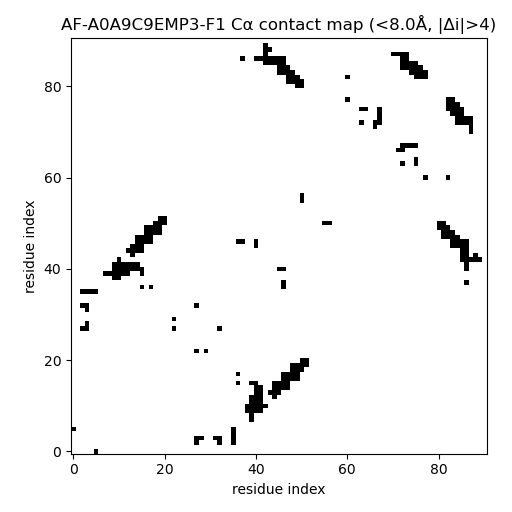48

Radius of gyration: 12.53 Å; Cα contacts (8 Å, |Δi|>4): 140; chains: 1; bounding box: 34×28×27 Å

InterPro domains:
  IPR013216 Methyltransferase type 11 [PF08241] (2-49)
  IPR029063 S-adenosyl-L-methionine-dependent methyltransferase superfamily [G3DSA:3.40.50.150] (1-88)
  IPR029063 S-adenosyl-L-methionine-dependent methyltransferase superfamily [SSF53335] (2-66)

Nearest PDB structures (foldseek):
  8gdu-assembly1_A  TM=6.552E-01  e=6.095E-03  Methanosarcina acetivorans C2A
  1ve3-assembly2_B-2  TM=5.330E-01  e=2.239E-03  Pyrococcus horikoshii
  2p8j-assembly1_A  TM=5.733E-01  e=3.695E-02  Clostridium acetobutylicum
  2p8j-assembly1_B  TM=4.988E-01  e=2.166E-02  Clostridium acetobutylicum
  4yv1-assembly2_D  TM=6.891E-01  e=1.501E-01  Trypanosoma cruzi strain CL Brener

pLDDT: mean 75.04, std 11.91, range [48.53, 93.88]

Sequence (91 aa):
MNAAALGFPDRFFDCVICIQNGIAVFDVEPKKLLQESIRVTKIRGTLFFSSYSDKIWDERLNWFKLQSEAGLLGEIDGSSLFCKITPLPDS